Protein AF-A0A7J3PKS1-F1 (afdb_monomer)

Secondary structure (DSSP, 8-state):
-PPPPHHHHHHHHHHHTT-S-GGG--HHHHHHHHHHHHTTT--TT--HHHHHHHHHHHHHHHHHHHHHT--HHHHHHHHHTSPPSSS-HHHHHHHHHHHHHHHHHHHHHHTTS-HHHHHHHHHHHHHHHHHHHH-GGGHHHHHHHHHHHHHHHHTTSS---

Structure (mmCIF, N/CA/C/O backbone):
data_AF-A0A7J3PKS1-F1
#
_entry.id   AF-A0A7J3PKS1-F1
#
loop_
_atom_site.group_PDB
_atom_site.id
_atom_site.type_symbol
_atom_site.label_atom_id
_atom_site.label_alt_id
_atom_site.label_comp_id
_atom_site.label_asym_id
_atom_site.label_entity_id
_atom_site.label_seq_id
_atom_site.pdbx_PDB_ins_code
_atom_site.Cartn_x
_atom_site.Cartn_y
_atom_site.Cartn_z
_atom_site.occupancy
_atom_site.B_iso_or_equiv
_atom_site.auth_seq_id
_atom_site.auth_comp_id
_atom_site.auth_asym_id
_atom_site.auth_atom_id
_atom_site.pdbx_PDB_model_num
ATOM 1 N N . MET A 1 1 ? 7.721 18.739 -28.697 1.00 49.19 1 MET A N 1
ATOM 2 C CA . MET A 1 1 ? 7.363 17.501 -27.973 1.00 49.19 1 MET A CA 1
ATOM 3 C C . MET A 1 1 ? 6.875 17.878 -26.587 1.00 49.19 1 MET A C 1
ATOM 5 O O . MET A 1 1 ? 7.580 18.608 -25.899 1.00 49.19 1 MET A O 1
ATOM 9 N N . GLU A 1 2 ? 5.674 17.446 -26.202 1.00 52.69 2 GLU A N 1
ATOM 10 C CA . GLU A 1 2 ? 5.137 17.685 -24.857 1.00 52.69 2 GLU A CA 1
ATOM 11 C C . GLU A 1 2 ? 5.831 16.781 -23.834 1.00 52.69 2 GLU A C 1
ATOM 13 O O . GLU A 1 2 ? 5.938 15.569 -24.019 1.00 52.69 2 GLU A O 1
ATOM 18 N N . LYS A 1 3 ? 6.315 17.374 -22.738 1.00 69.69 3 LYS A N 1
ATOM 19 C CA . LYS A 1 3 ? 6.801 16.613 -21.585 1.00 69.69 3 LYS A CA 1
ATOM 20 C C . LYS A 1 3 ? 5.602 15.949 -20.910 1.00 69.69 3 LYS A C 1
ATOM 22 O O . LYS A 1 3 ? 4.707 16.649 -20.441 1.00 69.69 3 LYS A O 1
ATOM 27 N N . ILE A 1 4 ? 5.609 14.619 -20.813 1.00 78.31 4 ILE A N 1
ATOM 28 C CA . ILE A 1 4 ? 4.613 13.880 -20.025 1.00 78.31 4 ILE A CA 1
ATOM 29 C C . ILE A 1 4 ? 4.659 14.398 -18.580 1.00 78.31 4 ILE A C 1
ATOM 31 O O . ILE A 1 4 ? 5.726 14.423 -17.954 1.00 78.31 4 ILE A O 1
ATOM 35 N N . SER A 1 5 ? 3.512 14.829 -18.056 1.00 88.00 5 SER A N 1
ATOM 36 C CA . SER A 1 5 ? 3.405 15.382 -16.703 1.00 88.00 5 SER A CA 1
ATOM 37 C C . SER A 1 5 ? 3.670 14.316 -15.632 1.00 88.00 5 SER A C 1
ATOM 39 O O . SER A 1 5 ? 3.490 13.120 -15.865 1.00 88.00 5 SER A O 1
ATOM 41 N N . ILE A 1 6 ? 4.074 14.734 -14.426 1.00 85.75 6 ILE A N 1
ATOM 42 C CA . ILE A 1 6 ? 4.232 13.814 -13.283 1.00 85.75 6 ILE A CA 1
ATOM 43 C C . ILE A 1 6 ? 2.920 13.074 -12.997 1.00 85.75 6 ILE A C 1
ATOM 45 O O . ILE A 1 6 ? 2.953 11.879 -12.726 1.00 85.75 6 ILE A O 1
ATOM 49 N N . GLU A 1 7 ? 1.777 13.753 -13.115 1.00 89.38 7 GLU A N 1
ATOM 50 C CA . GLU A 1 7 ? 0.456 13.147 -12.927 1.00 89.38 7 GLU A CA 1
ATOM 51 C C . GLU A 1 7 ? 0.207 11.982 -13.880 1.00 89.38 7 GLU A C 1
ATOM 53 O O . GLU A 1 7 ? -0.256 10.923 -13.458 1.00 89.38 7 GLU A O 1
ATOM 58 N N . GLU A 1 8 ? 0.555 12.148 -15.153 1.00 90.19 8 GLU A N 1
ATOM 59 C CA . GLU A 1 8 ? 0.372 11.089 -16.139 1.00 90.19 8 GLU A CA 1
ATOM 60 C C . GLU A 1 8 ? 1.334 9.921 -15.877 1.00 90.19 8 GLU A C 1
ATOM 62 O O . GLU A 1 8 ? 0.915 8.765 -15.875 1.00 90.19 8 GLU A O 1
ATOM 67 N N . LYS A 1 9 ? 2.590 10.204 -15.501 1.00 90.75 9 LYS A N 1
ATOM 68 C CA . LYS A 1 9 ? 3.555 9.168 -15.082 1.00 90.75 9 LYS A CA 1
ATOM 69 C C . LYS A 1 9 ? 3.055 8.382 -13.864 1.00 90.75 9 LYS A C 1
ATOM 71 O O . LYS A 1 9 ? 3.192 7.162 -13.813 1.00 90.75 9 LYS A O 1
ATOM 76 N N . VAL A 1 10 ? 2.452 9.064 -12.889 1.00 92.69 10 VAL A N 1
ATOM 77 C CA . VAL A 1 10 ? 1.860 8.434 -11.700 1.00 92.69 10 VAL A CA 1
ATOM 78 C C . VAL A 1 10 ? 0.686 7.541 -12.094 1.00 92.69 10 VAL A C 1
ATOM 80 O O . VAL A 1 10 ? 0.603 6.416 -11.609 1.00 92.69 10 VAL A O 1
ATOM 83 N N . ARG A 1 11 ? -0.191 7.987 -13.003 1.00 92.38 11 ARG A N 1
ATOM 84 C CA . ARG A 1 11 ? -1.293 7.153 -13.515 1.00 92.38 11 ARG A CA 1
ATOM 85 C C . ARG A 1 11 ? -0.788 5.898 -14.215 1.00 92.38 11 ARG A C 1
ATOM 87 O O . ARG A 1 11 ? -1.338 4.828 -13.977 1.00 92.38 11 ARG A O 1
ATOM 94 N N . MET A 1 12 ? 0.257 6.005 -15.033 1.00 92.81 12 MET A N 1
ATOM 95 C CA . MET A 1 12 ? 0.861 4.843 -15.692 1.00 92.81 12 MET A CA 1
ATOM 96 C C . MET A 1 12 ? 1.407 3.836 -14.669 1.00 92.81 12 MET A C 1
ATOM 98 O O . MET A 1 12 ? 1.149 2.642 -14.788 1.00 92.81 12 MET A O 1
ATOM 102 N N . VAL A 1 13 ? 2.097 4.309 -13.624 1.00 94.19 13 VAL A N 1
ATOM 103 C CA . VAL A 1 13 ? 2.594 3.443 -12.540 1.00 9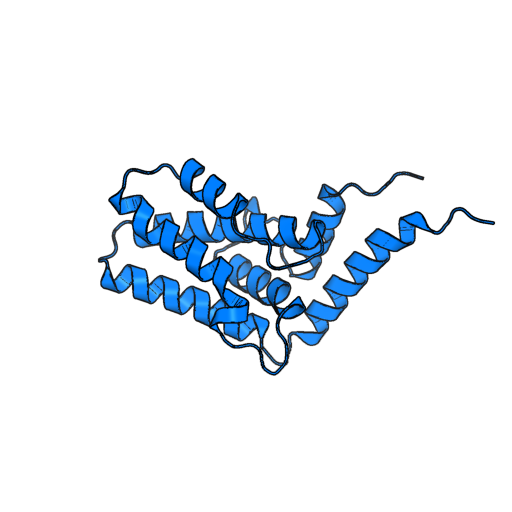4.19 13 VAL A CA 1
ATOM 104 C C . VAL A 1 13 ? 1.445 2.782 -11.775 1.00 94.19 13 VAL A C 1
ATOM 106 O O . VAL A 1 13 ? 1.526 1.596 -11.468 1.00 94.19 13 VAL A O 1
ATOM 109 N N . LEU A 1 14 ? 0.372 3.518 -11.476 1.00 94.00 14 LEU A N 1
ATOM 110 C CA . LEU A 1 14 ? -0.797 2.971 -10.782 1.00 94.00 14 LEU A CA 1
ATOM 111 C C . LEU A 1 14 ? -1.497 1.894 -11.621 1.00 94.00 14 LEU A C 1
ATOM 113 O O . LEU A 1 14 ? -1.800 0.826 -11.096 1.00 94.00 14 LEU A O 1
ATOM 117 N N . LYS A 1 15 ? -1.633 2.102 -12.935 1.00 93.69 15 LYS A N 1
ATOM 118 C CA . LYS A 1 15 ? -2.113 1.063 -13.858 1.00 93.69 15 LYS A CA 1
ATOM 119 C C . LYS A 1 15 ? -1.200 -0.162 -13.888 1.00 93.69 15 LYS A C 1
ATOM 121 O O . LYS A 1 15 ? -1.700 -1.278 -13.917 1.00 93.69 15 LYS A O 1
ATOM 126 N N . ALA A 1 16 ? 0.122 0.019 -13.825 1.00 92.75 16 ALA A N 1
ATOM 127 C CA . ALA A 1 16 ? 1.076 -1.095 -13.807 1.00 92.75 16 ALA A CA 1
ATOM 128 C C . ALA A 1 16 ? 0.957 -1.991 -12.560 1.00 92.75 16 ALA A C 1
ATOM 130 O O . ALA A 1 16 ? 1.414 -3.134 -12.589 1.00 92.75 16 ALA A O 1
ATOM 131 N N . VAL A 1 17 ? 0.346 -1.490 -11.480 1.00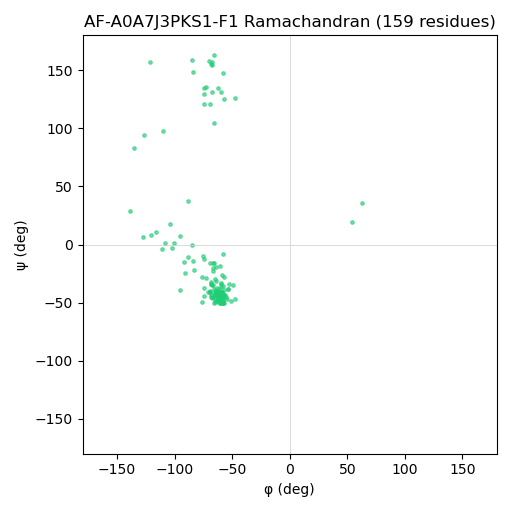 92.81 17 VAL A N 1
ATOM 132 C CA . VAL A 1 17 ? 0.020 -2.268 -10.273 1.00 92.81 17 VAL A CA 1
ATOM 133 C C . VAL A 1 17 ? -1.464 -2.634 -10.170 1.00 92.81 17 VAL A C 1
ATOM 135 O O . VAL A 1 17 ? -1.914 -3.035 -9.097 1.00 92.81 17 VAL A O 1
ATOM 138 N N . ASP A 1 18 ? -2.188 -2.556 -11.289 1.00 92.44 18 ASP A N 1
ATOM 139 C CA . ASP A 1 18 ? -3.618 -2.844 -11.455 1.00 92.44 18 ASP A CA 1
ATOM 140 C C . ASP A 1 18 ? -4.549 -1.913 -10.647 1.00 92.44 18 ASP A C 1
ATOM 142 O O . ASP A 1 18 ? -5.595 -2.327 -10.157 1.00 92.44 18 ASP A O 1
ATOM 146 N N . ILE A 1 19 ? -4.184 -0.632 -10.511 1.00 92.81 19 ILE A N 1
ATOM 147 C CA . ILE A 1 19 ? -5.044 0.420 -9.947 1.00 92.81 19 ILE A CA 1
ATOM 148 C C . ILE A 1 19 ? -5.458 1.395 -11.051 1.00 92.81 19 ILE A C 1
ATOM 150 O O . ILE A 1 19 ? -4.730 2.335 -11.378 1.00 92.81 19 ILE A O 1
ATOM 154 N N . GLU A 1 20 ? -6.657 1.198 -11.602 1.00 86.44 20 GLU A N 1
ATOM 155 C CA . GLU A 1 20 ? -7.213 2.089 -12.631 1.00 86.44 20 GLU A CA 1
ATOM 156 C C . GLU A 1 20 ? -7.733 3.406 -12.046 1.00 86.44 20 GLU A C 1
ATOM 158 O O . GLU A 1 20 ? -7.384 4.491 -12.513 1.00 86.44 20 GLU A O 1
ATOM 163 N N . GLU A 1 21 ? -8.539 3.312 -10.986 1.00 85.12 21 GLU A N 1
ATOM 164 C CA . GLU A 1 21 ? -9.134 4.455 -10.303 1.00 85.12 21 GLU A CA 1
ATOM 165 C C . GLU A 1 21 ? -8.823 4.407 -8.805 1.00 85.12 21 GLU A C 1
ATOM 167 O O . GLU A 1 21 ? -9.582 3.826 -8.022 1.00 85.12 21 GLU A O 1
ATOM 172 N N . PRO A 1 22 ? -7.758 5.090 -8.349 1.00 77.69 22 PRO A N 1
ATOM 173 C CA . PRO A 1 22 ? -7.416 5.115 -6.935 1.00 77.69 22 PRO A CA 1
ATOM 174 C C . PRO A 1 22 ? -8.603 5.555 -6.075 1.00 77.69 22 PRO A C 1
ATOM 176 O O . PRO A 1 22 ? -8.804 5.019 -4.991 1.00 77.69 22 PRO A O 1
ATOM 179 N N . SER A 1 23 ? -9.405 6.529 -6.537 1.00 78.81 23 SER A N 1
ATOM 180 C CA . SER A 1 23 ? -10.634 7.039 -5.896 1.00 78.81 23 SER A CA 1
ATOM 181 C C . SER A 1 23 ? -11.620 5.959 -5.467 1.00 78.81 23 SER A C 1
ATOM 183 O O . SER A 1 23 ? -12.241 6.143 -4.425 1.00 78.81 23 SER A O 1
ATOM 185 N N . LYS A 1 24 ? -11.733 4.870 -6.230 1.00 86.44 24 LYS A N 1
ATOM 186 C CA . LYS A 1 24 ? -12.727 3.810 -6.027 1.00 86.44 24 LYS A CA 1
ATOM 187 C C . LYS A 1 24 ? -12.122 2.481 -5.565 1.00 86.44 24 LYS A C 1
ATOM 189 O O . LYS A 1 24 ? -12.880 1.559 -5.292 1.00 86.44 24 LYS A O 1
ATOM 194 N N . ALA A 1 25 ? -10.794 2.396 -5.468 1.00 88.88 25 ALA A N 1
ATOM 195 C CA . ALA A 1 25 ? -10.101 1.177 -5.076 1.00 88.88 25 ALA A CA 1
ATOM 196 C C . ALA A 1 25 ? -10.523 0.711 -3.673 1.00 88.88 25 ALA A C 1
ATOM 198 O O . ALA A 1 25 ? -10.529 1.483 -2.709 1.00 88.88 25 ALA A O 1
ATOM 199 N N . THR A 1 26 ? -10.853 -0.569 -3.570 1.00 92.44 26 THR A N 1
ATOM 200 C CA . THR A 1 26 ? -11.111 -1.287 -2.325 1.00 92.44 26 THR A CA 1
ATOM 201 C C . THR A 1 26 ? -9.843 -1.385 -1.477 1.00 92.44 26 THR A C 1
ATOM 203 O O . THR A 1 26 ? -8.721 -1.222 -1.959 1.00 92.44 26 THR A O 1
ATOM 206 N N . ILE A 1 27 ? -9.996 -1.695 -0.185 1.00 91.62 27 ILE A N 1
ATOM 207 C CA . ILE A 1 27 ? -8.839 -1.889 0.701 1.00 91.62 27 ILE A CA 1
ATOM 208 C C . ILE A 1 27 ? -7.928 -3.029 0.220 1.00 91.62 27 ILE A C 1
ATOM 210 O O . ILE A 1 27 ? -6.712 -2.931 0.360 1.00 91.62 27 ILE A O 1
ATOM 214 N N . GLU A 1 28 ? -8.500 -4.078 -0.373 1.00 93.50 28 GLU A N 1
ATOM 215 C CA . GLU A 1 28 ? -7.755 -5.204 -0.935 1.00 93.50 28 GLU A CA 1
ATOM 216 C C . GLU A 1 28 ? -6.902 -4.765 -2.125 1.00 93.50 28 GLU A C 1
ATOM 218 O O . GLU A 1 28 ? -5.691 -4.980 -2.118 1.00 93.50 28 GLU A O 1
ATOM 223 N N . GLU A 1 29 ? -7.497 -4.055 -3.085 1.00 94.88 29 GLU A N 1
ATOM 224 C CA . GLU A 1 29 ? -6.774 -3.484 -4.224 1.00 94.88 29 GLU A CA 1
ATOM 225 C C . GLU A 1 29 ? -5.672 -2.528 -3.756 1.00 94.88 29 GLU A C 1
ATOM 227 O O . GLU A 1 29 ? -4.544 -2.591 -4.238 1.00 94.88 29 GLU A O 1
ATOM 232 N N . ILE A 1 30 ? -5.944 -1.689 -2.753 1.00 95.31 30 ILE A N 1
ATOM 233 C CA . ILE A 1 30 ? -4.940 -0.782 -2.185 1.00 95.31 30 ILE A CA 1
ATOM 234 C C . ILE A 1 30 ? -3.765 -1.561 -1.570 1.00 95.31 30 ILE A C 1
ATOM 236 O O . ILE A 1 30 ? -2.610 -1.192 -1.798 1.00 95.31 30 ILE A O 1
ATOM 240 N N . MET A 1 31 ? -4.027 -2.630 -0.807 1.00 95.44 31 MET A N 1
ATOM 241 C CA . MET A 1 31 ? -2.973 -3.482 -0.238 1.00 95.44 31 MET A CA 1
ATOM 242 C C . MET A 1 31 ? -2.161 -4.185 -1.334 1.00 95.44 31 MET A C 1
ATOM 244 O O . MET A 1 31 ? -0.931 -4.202 -1.257 1.00 95.44 31 MET A O 1
ATOM 248 N N . LEU A 1 32 ? -2.828 -4.701 -2.372 1.00 95.19 32 LEU A N 1
ATOM 249 C CA . LEU A 1 32 ? -2.196 -5.300 -3.552 1.00 95.19 32 LEU A CA 1
ATOM 250 C C . LEU A 1 32 ? -1.292 -4.301 -4.275 1.00 95.19 32 LEU A C 1
ATOM 252 O O . LEU A 1 32 ? -0.113 -4.585 -4.499 1.00 95.19 32 LEU A O 1
ATOM 256 N N . GLY A 1 33 ? -1.805 -3.109 -4.574 1.00 95.31 33 GLY A N 1
ATOM 257 C CA . GLY A 1 33 ? -1.056 -2.044 -5.233 1.00 95.31 33 GLY A CA 1
ATOM 258 C C . GLY A 1 33 ? 0.161 -1.596 -4.421 1.00 95.31 33 GLY A C 1
ATOM 259 O O . GLY A 1 33 ? 1.261 -1.491 -4.966 1.00 95.31 33 GLY A O 1
ATOM 260 N N . LEU A 1 34 ? 0.008 -1.397 -3.106 1.00 95.00 34 LEU A N 1
ATOM 261 C CA . LEU A 1 34 ? 1.124 -1.055 -2.216 1.00 95.00 34 LEU A CA 1
ATOM 262 C C . LEU A 1 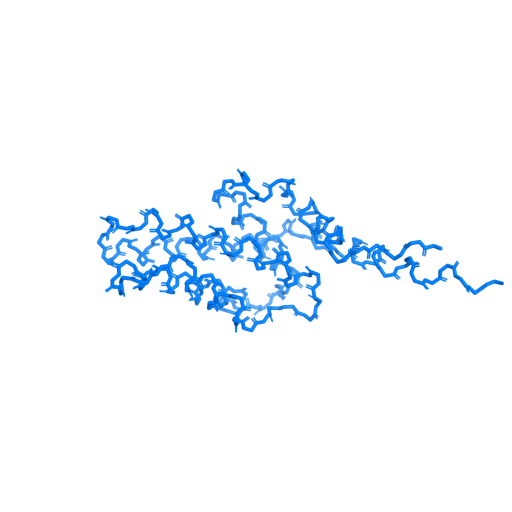34 ? 2.180 -2.159 -2.165 1.00 95.00 34 LEU A C 1
ATOM 264 O O . LEU A 1 34 ? 3.368 -1.854 -2.256 1.00 95.00 34 LEU A O 1
ATOM 268 N N . GLY A 1 35 ? 1.769 -3.424 -2.052 1.00 95.19 35 GLY A N 1
ATOM 269 C CA . GLY A 1 35 ? 2.689 -4.560 -2.061 1.00 95.19 35 GLY A CA 1
ATOM 270 C C . GLY A 1 35 ? 3.479 -4.637 -3.368 1.00 95.19 35 GLY A C 1
ATOM 271 O O . GLY A 1 35 ? 4.705 -4.719 -3.352 1.00 95.19 35 GLY A O 1
ATOM 272 N N . ARG A 1 36 ? 2.805 -4.498 -4.513 1.00 94.94 36 ARG A N 1
ATOM 273 C CA . ARG A 1 36 ? 3.445 -4.501 -5.838 1.00 94.94 36 ARG A CA 1
ATOM 274 C C . ARG A 1 36 ? 4.395 -3.323 -6.036 1.00 94.94 36 ARG A C 1
ATOM 276 O O . ARG A 1 36 ? 5.493 -3.531 -6.544 1.00 94.94 36 ARG A O 1
ATOM 283 N N . LEU A 1 37 ? 4.047 -2.120 -5.576 1.00 94.56 37 LEU A N 1
ATOM 284 C CA . LEU A 1 37 ? 4.982 -0.986 -5.571 1.00 94.56 37 LEU A CA 1
ATOM 285 C C . LEU A 1 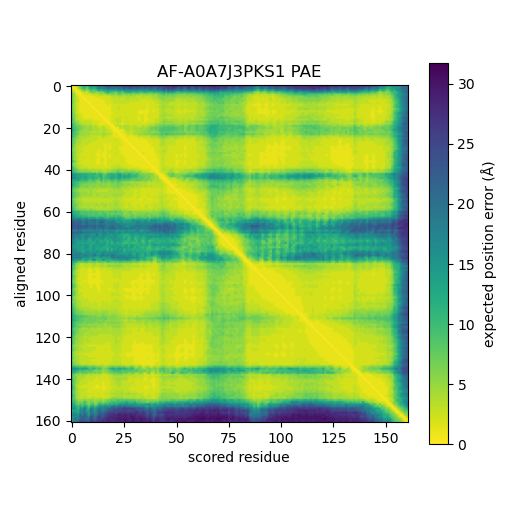37 ? 6.207 -1.278 -4.698 1.00 94.56 37 LEU A C 1
ATOM 287 O O . LEU A 1 37 ? 7.343 -1.102 -5.136 1.00 94.56 37 LEU A O 1
ATOM 291 N N . LEU A 1 38 ? 5.994 -1.754 -3.469 1.00 94.06 38 LEU A N 1
ATOM 292 C CA . LEU A 1 38 ? 7.071 -2.068 -2.527 1.00 94.06 38 LEU A CA 1
ATOM 293 C C . LEU A 1 38 ? 7.938 -3.246 -2.982 1.00 94.06 38 LEU A C 1
ATOM 295 O O . LEU A 1 38 ? 9.099 -3.325 -2.577 1.00 94.06 38 LEU A O 1
ATOM 299 N N . SER A 1 39 ? 7.444 -4.097 -3.884 1.00 93.38 39 SER A N 1
ATOM 300 C CA . SER A 1 39 ? 8.255 -5.145 -4.509 1.00 93.38 39 SER A CA 1
ATOM 301 C C . SER A 1 39 ? 9.464 -4.578 -5.267 1.00 93.38 39 SER A C 1
ATOM 303 O O . SER A 1 39 ? 10.504 -5.225 -5.338 1.00 93.38 39 SER A O 1
ATOM 305 N N . VAL A 1 40 ? 9.406 -3.329 -5.747 1.00 91.75 40 VAL A N 1
ATOM 306 C CA . VAL A 1 40 ? 10.557 -2.651 -6.373 1.00 91.75 40 VAL A CA 1
ATOM 307 C C . VAL A 1 40 ? 11.708 -2.450 -5.377 1.00 91.75 40 VAL A C 1
ATOM 309 O O . VAL A 1 40 ? 12.872 -2.500 -5.765 1.00 91.75 40 VAL A O 1
ATOM 312 N N . LYS A 1 41 ? 11.395 -2.265 -4.088 1.00 87.44 41 LYS A N 1
ATOM 313 C CA . LYS A 1 41 ? 12.370 -2.118 -2.993 1.00 87.44 41 LYS A CA 1
ATOM 314 C C . LYS A 1 41 ? 12.724 -3.458 -2.338 1.00 87.44 41 LYS A C 1
ATOM 316 O O . LYS A 1 41 ? 13.789 -3.589 -1.743 1.00 87.44 41 LYS A O 1
ATOM 321 N N . ALA A 1 42 ? 11.837 -4.449 -2.419 1.00 87.38 42 ALA A N 1
ATOM 322 C CA . ALA A 1 42 ? 12.004 -5.732 -1.750 1.00 87.38 42 ALA A CA 1
ATOM 323 C C . ALA A 1 42 ? 13.199 -6.511 -2.322 1.00 87.38 42 ALA A C 1
ATOM 325 O O . ALA A 1 42 ? 13.126 -7.091 -3.405 1.00 87.38 42 ALA A O 1
ATOM 326 N N . THR A 1 43 ? 14.307 -6.560 -1.587 1.00 76.81 43 THR A N 1
ATOM 327 C CA . THR A 1 43 ? 15.431 -7.439 -1.928 1.00 76.81 43 THR A CA 1
ATOM 328 C C . THR A 1 43 ? 15.201 -8.842 -1.352 1.00 76.81 43 THR A C 1
ATOM 330 O O . THR A 1 43 ? 14.463 -8.982 -0.374 1.00 76.81 43 THR A O 1
ATOM 333 N N . PRO A 1 44 ? 15.861 -9.892 -1.880 1.00 68.56 44 PRO A N 1
ATOM 334 C CA . PRO A 1 44 ? 15.713 -11.271 -1.392 1.00 68.56 44 PRO A CA 1
ATOM 335 C C . PRO A 1 44 ? 16.048 -11.491 0.095 1.00 68.56 44 PRO A C 1
ATOM 337 O O . PRO A 1 44 ? 15.864 -12.590 0.606 1.00 68.56 44 PRO A O 1
ATOM 340 N N . ARG A 1 45 ? 16.595 -10.480 0.785 1.00 75.69 45 ARG A N 1
ATOM 341 C CA . ARG A 1 45 ? 16.988 -10.536 2.202 1.00 75.69 45 ARG A CA 1
ATOM 342 C C . ARG A 1 45 ? 16.392 -9.404 3.044 1.00 75.69 45 ARG A C 1
ATOM 344 O O . ARG A 1 45 ? 16.753 -9.279 4.212 1.00 75.69 45 ARG A O 1
ATOM 351 N N . ALA A 1 46 ? 15.509 -8.579 2.478 1.00 82.25 46 ALA A N 1
ATOM 352 C CA . ALA A 1 46 ? 14.890 -7.487 3.217 1.00 82.25 46 ALA A CA 1
ATOM 353 C C . ALA A 1 46 ? 13.953 -8.040 4.300 1.00 82.25 46 ALA A C 1
ATOM 355 O O . ALA A 1 46 ? 13.108 -8.905 4.051 1.00 82.25 46 ALA A O 1
ATOM 356 N N . SER A 1 47 ? 14.090 -7.523 5.519 1.00 86.50 47 SER A N 1
ATOM 357 C CA . SER A 1 47 ? 13.187 -7.885 6.614 1.00 86.50 47 SER A CA 1
ATOM 358 C C . SER A 1 47 ? 11.783 -7.304 6.397 1.00 86.50 47 SER A C 1
ATOM 360 O O . SER A 1 47 ? 11.622 -6.273 5.740 1.00 86.50 47 SER A O 1
ATOM 362 N N . VAL A 1 48 ? 10.768 -7.906 7.032 1.00 84.88 48 VAL A N 1
ATOM 363 C CA . VAL A 1 48 ? 9.386 -7.375 7.067 1.00 84.88 48 VAL A CA 1
ATOM 364 C C . VAL A 1 48 ? 9.364 -5.895 7.425 1.00 84.88 48 VAL A C 1
ATOM 366 O O . VAL A 1 48 ? 8.693 -5.091 6.770 1.00 84.88 48 VAL A O 1
ATOM 369 N N . HIS A 1 49 ? 10.124 -5.537 8.465 1.00 85.06 49 HIS A N 1
ATOM 370 C CA . HIS A 1 49 ? 10.183 -4.171 8.952 1.00 85.06 49 HIS A CA 1
ATOM 371 C C . HIS A 1 49 ? 10.731 -3.230 7.886 1.00 85.06 49 HIS A C 1
ATOM 373 O O . HIS A 1 49 ? 10.171 -2.165 7.714 1.00 85.06 49 HIS A O 1
ATOM 379 N N . GLU A 1 50 ? 11.765 -3.605 7.139 1.00 86.12 50 GLU A N 1
ATOM 380 C CA . GLU A 1 50 ? 12.385 -2.741 6.127 1.00 86.12 50 GLU A CA 1
ATOM 381 C C . GLU A 1 50 ? 11.463 -2.424 4.940 1.00 86.12 50 GLU A C 1
ATOM 383 O O . GLU A 1 50 ? 11.447 -1.293 4.443 1.00 86.12 50 GLU A O 1
ATOM 388 N N . VAL A 1 51 ? 10.681 -3.413 4.504 1.00 87.62 51 VAL A N 1
ATOM 389 C CA . VAL A 1 51 ? 9.770 -3.280 3.359 1.00 87.62 51 VAL A CA 1
ATOM 390 C C . VAL A 1 51 ? 8.535 -2.455 3.724 1.00 87.62 51 VAL A C 1
ATOM 392 O O . VAL A 1 51 ? 8.061 -1.666 2.915 1.00 87.62 51 VAL A O 1
ATOM 395 N N . THR A 1 52 ? 8.018 -2.617 4.945 1.00 90.25 52 THR A N 1
ATOM 396 C CA . THR A 1 52 ? 6.716 -2.058 5.356 1.00 90.25 52 THR A CA 1
ATOM 397 C C . THR A 1 52 ? 6.799 -1.020 6.476 1.00 90.25 52 THR A C 1
ATOM 399 O O . THR A 1 52 ? 5.769 -0.630 7.029 1.00 90.25 52 THR A O 1
ATOM 402 N N . LYS A 1 53 ? 8.001 -0.543 6.825 1.00 87.94 53 LYS A N 1
ATOM 403 C CA . LYS A 1 53 ? 8.236 0.421 7.916 1.00 87.94 53 LYS A CA 1
ATOM 404 C C . LYS A 1 53 ? 7.334 1.639 7.806 1.00 87.94 53 LYS A C 1
ATOM 406 O O . LYS A 1 53 ? 6.719 2.058 8.785 1.00 87.94 53 LYS A O 1
ATOM 411 N N . GLU A 1 54 ? 7.279 2.214 6.614 1.00 87.12 54 GLU A N 1
ATOM 412 C CA . GLU A 1 54 ? 6.536 3.428 6.313 1.00 87.12 54 GLU A CA 1
ATOM 413 C C . GLU A 1 54 ? 5.026 3.170 6.377 1.00 87.12 54 GLU A C 1
ATOM 415 O O . GLU A 1 54 ? 4.302 3.973 6.964 1.00 87.12 54 GLU A O 1
ATOM 420 N N . VAL A 1 55 ? 4.563 2.020 5.870 1.00 90.56 55 VAL A N 1
ATOM 421 C CA . VAL A 1 55 ? 3.159 1.588 5.978 1.00 90.56 55 VAL A CA 1
ATOM 422 C C . VAL A 1 55 ? 2.757 1.431 7.443 1.00 90.56 55 VAL A C 1
ATOM 424 O O . VAL A 1 55 ? 1.756 1.994 7.880 1.00 90.56 55 VAL A O 1
ATOM 427 N N . ARG A 1 56 ? 3.565 0.707 8.227 1.00 90.38 56 ARG A N 1
ATOM 428 C CA . ARG A 1 56 ? 3.322 0.480 9.654 1.00 90.38 56 ARG A CA 1
ATOM 429 C C . ARG A 1 56 ? 3.228 1.798 10.414 1.00 90.38 56 ARG A C 1
ATOM 431 O O . ARG A 1 56 ? 2.260 2.002 11.136 1.00 90.38 56 ARG A O 1
ATOM 438 N N . ARG A 1 57 ? 4.183 2.709 10.211 1.00 86.62 57 ARG A N 1
ATOM 439 C CA . ARG A 1 57 ? 4.175 4.037 10.848 1.00 86.62 57 ARG A CA 1
ATOM 440 C C . ARG A 1 57 ? 2.927 4.841 10.489 1.00 86.62 57 ARG A C 1
ATOM 442 O O . ARG A 1 57 ? 2.328 5.456 11.365 1.00 86.62 57 ARG A O 1
ATOM 449 N N . ALA A 1 58 ? 2.515 4.822 9.224 1.00 86.56 58 ALA A N 1
ATOM 450 C CA . ALA A 1 58 ? 1.302 5.503 8.781 1.00 86.56 58 ALA A CA 1
ATOM 451 C C . ALA A 1 58 ? 0.035 4.921 9.434 1.00 86.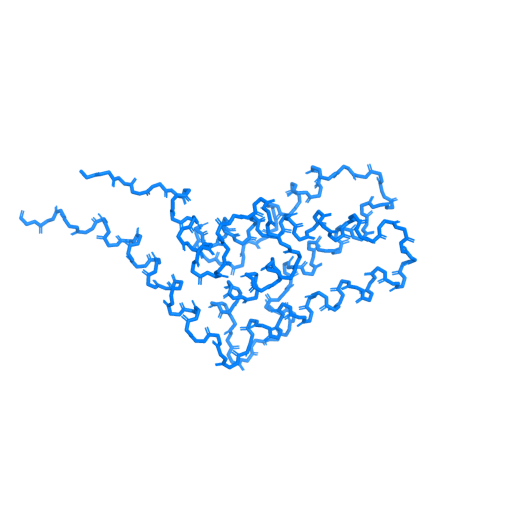56 58 ALA A C 1
ATOM 453 O O . ALA A 1 58 ? -0.822 5.668 9.902 1.00 86.56 58 ALA A O 1
ATOM 454 N N . LE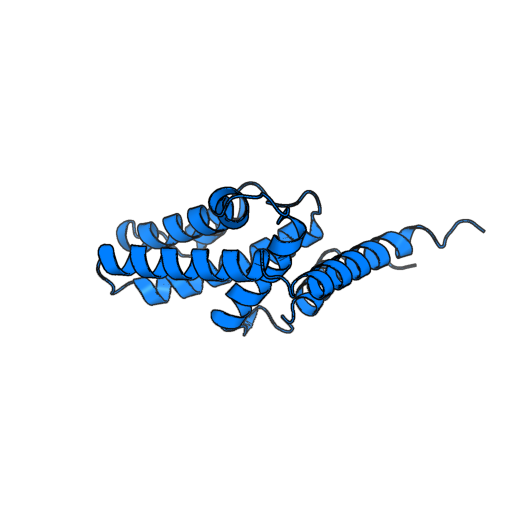U A 1 59 ? -0.065 3.595 9.539 1.00 88.06 59 LEU A N 1
ATOM 455 C CA . LEU A 1 59 ? -1.197 2.929 10.189 1.00 88.06 59 LEU A CA 1
ATOM 456 C C . LEU A 1 59 ? -1.187 3.061 11.719 1.00 88.06 59 LEU A C 1
ATOM 458 O O . LEU A 1 59 ? -2.243 3.097 12.344 1.00 88.06 59 LEU A O 1
ATOM 462 N N . GLU A 1 60 ? -0.021 3.190 12.346 1.00 84.62 60 GLU A N 1
ATOM 463 C CA . GLU A 1 60 ? 0.078 3.529 13.770 1.00 84.62 60 GLU A CA 1
ATOM 464 C C . GLU A 1 60 ? -0.503 4.918 14.056 1.00 84.62 60 GLU A C 1
ATOM 466 O O . GLU A 1 60 ? -1.197 5.097 15.058 1.00 84.62 60 GLU A O 1
ATOM 471 N N . LEU A 1 61 ? -0.311 5.885 13.152 1.00 76.94 61 LEU A N 1
ATOM 472 C CA . LEU A 1 61 ? -0.984 7.182 13.252 1.00 76.94 61 LEU A CA 1
ATOM 473 C C . LEU A 1 61 ? -2.509 7.027 13.158 1.00 76.94 61 LEU A C 1
ATOM 475 O O . LEU A 1 61 ? -3.222 7.651 13.944 1.00 76.94 61 LEU A O 1
ATOM 479 N N . ALA A 1 62 ? -3.001 6.151 12.274 1.00 73.38 62 ALA A N 1
ATOM 480 C CA . ALA A 1 62 ? -4.425 5.825 12.167 1.00 73.38 62 ALA A CA 1
ATOM 481 C C . ALA A 1 62 ? -4.987 5.266 13.486 1.00 73.38 62 ALA A C 1
ATOM 483 O O . ALA A 1 62 ? -6.045 5.695 13.933 1.00 73.38 62 ALA A O 1
ATOM 484 N N . ILE A 1 63 ? -4.256 4.377 14.173 1.00 74.75 63 ILE A N 1
ATOM 485 C CA . ILE A 1 63 ? -4.663 3.835 15.486 1.00 74.75 63 ILE A CA 1
ATOM 486 C C . ILE A 1 63 ? -4.821 4.944 16.540 1.00 74.75 63 ILE A C 1
ATOM 488 O O . ILE A 1 63 ? -5.711 4.863 17.395 1.00 74.75 63 ILE A O 1
ATOM 492 N N . LEU A 1 64 ? -3.957 5.961 16.491 1.00 69.88 64 LEU A N 1
ATOM 493 C CA . LEU A 1 64 ? -3.914 7.060 17.458 1.00 69.88 64 LEU A CA 1
ATOM 494 C C . LEU A 1 64 ? -4.925 8.181 17.162 1.00 69.88 64 LEU A C 1
ATOM 496 O O . LEU A 1 64 ? -5.285 8.920 18.079 1.00 69.88 64 LEU A O 1
ATOM 500 N N . SER A 1 65 ? -5.403 8.327 15.923 1.00 67.12 65 SER A N 1
ATOM 501 C CA . SER A 1 65 ? -6.335 9.406 15.538 1.00 67.12 65 SER A CA 1
ATOM 502 C C . SER A 1 65 ? -7.683 9.356 16.269 1.00 67.12 65 SER A C 1
ATOM 504 O O . SER A 1 65 ? -8.022 10.364 16.895 1.00 67.12 65 SER A O 1
ATOM 506 N N . PRO A 1 66 ? -8.397 8.210 16.345 1.00 58.38 66 PRO A N 1
ATOM 507 C CA . PRO A 1 66 ? -9.662 8.121 17.079 1.00 58.38 66 PRO A CA 1
ATOM 508 C C . PRO A 1 66 ? -9.527 8.433 18.575 1.00 58.38 66 PRO A C 1
ATOM 510 O O . PRO A 1 66 ? -10.518 8.698 19.243 1.00 58.38 66 PRO A O 1
ATOM 513 N N . LEU A 1 67 ? -8.306 8.370 19.118 1.00 58.88 67 LEU A N 1
ATOM 514 C CA . LEU A 1 67 ? -8.002 8.657 20.521 1.00 58.88 67 LEU A CA 1
ATOM 515 C C . LEU A 1 67 ? -7.618 10.124 20.766 1.00 58.88 67 LEU A C 1
ATOM 517 O O . LEU A 1 67 ? -7.572 10.548 21.915 1.00 58.88 67 LEU A O 1
ATOM 521 N N . SER A 1 68 ? -7.309 10.885 19.713 1.00 56.47 68 SER A N 1
ATOM 522 C CA . SER A 1 68 ? -6.726 12.230 19.813 1.00 56.47 68 SER A CA 1
ATOM 523 C C . SER A 1 68 ? -7.575 13.336 19.178 1.00 56.47 68 SER A C 1
ATOM 525 O O . SER A 1 68 ? -7.095 14.460 19.088 1.00 56.47 68 SER A O 1
ATOM 527 N N . GLN A 1 69 ? -8.813 13.039 18.750 1.00 57.97 69 GLN A N 1
ATOM 528 C CA . GLN A 1 69 ? -9.705 13.960 18.013 1.00 57.97 69 GLN A CA 1
ATOM 529 C C . GLN A 1 69 ? -9.071 14.573 16.748 1.00 57.97 69 GLN A C 1
ATOM 531 O O . GLN A 1 69 ? -9.533 15.594 16.246 1.00 57.97 69 GLN A O 1
ATOM 536 N N . ARG A 1 70 ? -8.006 13.960 16.220 1.00 61.09 70 ARG A N 1
ATOM 537 C CA . ARG A 1 70 ? -7.302 14.474 15.042 1.00 61.09 70 ARG A CA 1
ATOM 538 C C . ARG A 1 70 ? -8.112 14.230 13.784 1.00 61.09 70 ARG A C 1
ATOM 540 O O . ARG A 1 70 ? -8.596 13.114 13.583 1.00 61.09 70 ARG A O 1
ATOM 547 N N . SER A 1 71 ? -8.200 15.252 12.937 1.00 63.56 71 SER A N 1
ATOM 548 C CA . SER A 1 71 ? -8.892 15.153 11.656 1.00 63.56 71 SER A CA 1
ATOM 549 C C . SER A 1 71 ? -8.148 14.222 10.693 1.00 63.56 71 SER A C 1
ATOM 551 O O . SER A 1 71 ? -6.927 14.039 10.772 1.00 63.56 71 SER A O 1
ATOM 553 N N . ASP A 1 72 ? -8.883 13.660 9.733 1.00 62.88 72 ASP A N 1
ATOM 554 C CA . ASP A 1 72 ? -8.309 12.859 8.645 1.00 62.88 72 ASP A CA 1
ATOM 555 C C . ASP A 1 72 ? -7.251 13.638 7.842 1.00 62.88 72 ASP A C 1
ATOM 557 O O . ASP A 1 72 ? -6.317 13.052 7.294 1.00 62.88 72 ASP A O 1
ATOM 561 N N . GLU A 1 73 ? -7.359 14.967 7.794 1.00 61.78 73 GLU A N 1
ATOM 562 C CA . GLU A 1 73 ? -6.413 15.854 7.112 1.00 61.78 73 GLU A CA 1
ATOM 563 C C . GLU A 1 73 ? -5.056 15.911 7.822 1.00 61.78 73 GLU A C 1
ATOM 565 O O . GLU A 1 73 ? -4.016 15.841 7.164 1.00 61.78 73 GLU A O 1
ATOM 570 N N . GLU A 1 74 ? -5.032 15.953 9.157 1.00 64.19 74 GLU A N 1
ATOM 571 C CA . GLU A 1 74 ? -3.783 15.921 9.930 1.00 64.19 74 GLU A CA 1
ATOM 572 C C . GLU A 1 74 ? -3.054 14.579 9.798 1.00 64.19 74 GLU A C 1
ATOM 574 O O . GLU A 1 74 ? -1.818 14.529 9.763 1.00 64.19 74 GLU A O 1
ATOM 579 N N . LEU A 1 75 ? -3.809 13.482 9.702 1.00 64.88 75 LEU A N 1
ATOM 580 C CA . LEU A 1 75 ? -3.253 12.160 9.430 1.00 64.88 75 LEU A CA 1
ATOM 581 C C . LEU A 1 75 ? -2.613 12.098 8.045 1.00 64.88 75 LEU A C 1
ATOM 583 O O . LEU A 1 75 ? -1.458 11.687 7.921 1.00 64.88 75 LEU A O 1
ATOM 587 N N . VAL A 1 76 ? -3.335 12.550 7.020 1.00 64.50 76 VAL A N 1
ATOM 588 C CA . VAL A 1 76 ? -2.848 12.599 5.635 1.00 64.50 76 VAL A CA 1
ATOM 589 C C . VAL A 1 76 ? -1.599 13.473 5.517 1.00 64.50 76 VAL A C 1
ATOM 591 O O . VAL A 1 76 ? -0.623 13.065 4.888 1.00 64.50 76 VAL A O 1
ATOM 594 N N . LEU A 1 77 ? -1.570 14.636 6.173 1.00 64.38 77 LEU A N 1
ATOM 595 C CA . LEU A 1 77 ? -0.392 15.506 6.184 1.00 64.38 77 LEU A CA 1
ATOM 596 C C . LEU A 1 77 ? 0.833 14.793 6.769 1.00 64.38 77 LEU A C 1
ATOM 598 O O . LEU A 1 77 ? 1.913 14.845 6.187 1.00 64.38 77 LEU A O 1
ATOM 602 N N . ARG A 1 78 ? 0.683 14.051 7.870 1.00 65.94 78 ARG A N 1
ATOM 603 C CA . ARG A 1 78 ? 1.799 13.285 8.455 1.00 65.94 78 ARG A CA 1
ATOM 604 C C . ARG A 1 78 ? 2.262 12.128 7.568 1.00 65.94 78 ARG A C 1
ATOM 606 O O . ARG A 1 78 ? 3.461 11.858 7.503 1.00 65.94 78 ARG A O 1
ATOM 613 N N . VAL A 1 79 ? 1.342 11.483 6.852 1.00 66.94 79 VAL A N 1
ATOM 614 C CA . VAL A 1 79 ? 1.675 10.461 5.847 1.00 66.94 79 VAL A CA 1
ATOM 615 C C . VAL A 1 79 ? 2.514 11.070 4.717 1.00 66.94 79 VAL A C 1
ATOM 617 O O . VAL A 1 79 ? 3.547 10.503 4.361 1.00 66.94 79 VAL A O 1
ATOM 620 N N . LYS A 1 80 ? 2.157 12.267 4.225 1.00 62.25 80 LYS A N 1
ATOM 621 C CA . LYS A 1 80 ? 2.908 12.976 3.170 1.00 62.25 80 LYS A CA 1
ATOM 622 C C . LYS A 1 80 ? 4.362 13.287 3.543 1.00 62.25 80 LYS A C 1
ATOM 624 O O . LYS A 1 80 ? 5.228 13.239 2.668 1.00 62.25 80 LYS A O 1
ATOM 629 N N . TYR A 1 81 ? 4.643 13.554 4.820 1.00 62.00 81 TYR A N 1
ATOM 630 C CA . TYR A 1 81 ? 5.991 13.871 5.322 1.00 62.00 81 TYR A CA 1
ATOM 631 C C . TYR A 1 81 ? 6.757 12.670 5.895 1.00 62.00 81 TYR A C 1
ATOM 633 O O . TYR A 1 81 ? 7.846 12.835 6.444 1.00 62.00 81 TYR A O 1
ATOM 641 N N . THR A 1 82 ? 6.232 11.450 5.761 1.00 62.78 82 THR A N 1
ATOM 642 C CA . THR A 1 82 ? 7.011 10.245 6.072 1.00 62.78 82 THR A CA 1
ATOM 643 C C . THR A 1 82 ? 8.060 10.043 4.970 1.00 62.78 82 THR A C 1
ATOM 645 O O . THR A 1 82 ? 7.751 10.225 3.791 1.00 62.78 82 THR A O 1
ATOM 648 N N . TYR A 1 83 ? 9.308 9.724 5.345 1.00 64.12 83 TYR A N 1
ATOM 649 C CA . TYR A 1 83 ? 10.417 9.546 4.397 1.00 64.12 83 TYR A CA 1
ATOM 650 C C . TYR A 1 83 ? 10.001 8.640 3.222 1.00 64.12 83 TYR A C 1
ATOM 652 O O . TYR A 1 83 ? 9.495 7.541 3.466 1.00 64.12 83 TYR A O 1
ATOM 660 N N . PRO A 1 84 ? 10.168 9.093 1.967 1.00 68.81 84 PRO A N 1
ATOM 661 C CA . PRO A 1 84 ? 9.755 8.326 0.801 1.00 68.81 84 PRO A CA 1
ATOM 662 C C . PRO A 1 84 ? 10.531 7.002 0.700 1.00 68.81 84 PRO A C 1
ATOM 664 O O . PRO A 1 84 ? 11.753 7.014 0.846 1.00 68.81 84 PRO A O 1
ATOM 667 N N . PRO A 1 85 ? 9.865 5.863 0.431 1.00 78.00 85 PRO A N 1
ATOM 668 C CA . PRO A 1 85 ? 10.548 4.574 0.338 1.00 78.00 85 PRO A CA 1
ATOM 669 C C . PRO A 1 85 ? 11.360 4.399 -0.955 1.00 78.00 85 PRO A C 1
ATOM 671 O O . PRO A 1 85 ? 12.153 3.461 -1.026 1.00 78.00 85 PRO A O 1
ATOM 674 N N . PHE A 1 86 ? 11.183 5.271 -1.955 1.00 87.44 86 PHE A N 1
ATOM 675 C CA . PHE A 1 86 ? 11.866 5.204 -3.247 1.00 87.44 86 PHE A CA 1
ATOM 676 C C . PHE A 1 86 ? 12.667 6.478 -3.531 1.00 87.44 86 PHE A C 1
ATOM 678 O O . PHE A 1 86 ? 12.336 7.562 -3.058 1.00 87.44 86 PHE A O 1
ATOM 685 N N . GLU A 1 87 ? 13.677 6.382 -4.391 1.00 85.00 87 GLU A N 1
ATOM 686 C CA . GLU A 1 87 ? 14.367 7.564 -4.930 1.00 85.00 87 GLU A CA 1
ATOM 687 C C . GLU A 1 87 ? 13.540 8.263 -6.024 1.00 85.00 87 GLU A C 1
ATOM 689 O O . GLU A 1 87 ? 13.635 9.473 -6.212 1.00 85.00 87 GLU A O 1
ATOM 694 N N . SER A 1 88 ? 12.686 7.516 -6.735 1.00 88.69 88 SER A N 1
ATOM 695 C CA . SER A 1 88 ? 11.857 8.038 -7.829 1.00 88.69 88 SER A CA 1
ATOM 696 C C . SER A 1 88 ? 10.685 8.889 -7.311 1.00 88.69 88 SER A C 1
ATOM 698 O O . SER A 1 88 ? 9.813 8.351 -6.619 1.00 88.69 88 SER A O 1
ATOM 700 N N . PRO A 1 89 ? 10.570 10.177 -7.703 1.00 88.50 89 PRO A N 1
ATOM 701 C CA . PRO A 1 89 ? 9.435 11.024 -7.325 1.00 88.50 89 PRO A CA 1
ATOM 702 C C . PRO A 1 89 ? 8.080 10.461 -7.774 1.00 88.50 89 PRO A C 1
ATOM 704 O O . PRO A 1 89 ? 7.100 10.568 -7.044 1.00 88.50 89 PRO A O 1
ATOM 707 N N . VAL A 1 90 ? 8.036 9.812 -8.943 1.00 91.00 90 VAL A N 1
ATOM 708 C CA . VAL A 1 90 ? 6.815 9.204 -9.498 1.00 91.00 90 VAL A CA 1
ATOM 709 C C . VAL A 1 90 ? 6.352 8.028 -8.637 1.00 91.00 90 VAL A C 1
ATOM 711 O O . VAL A 1 90 ? 5.174 7.943 -8.298 1.00 91.00 90 VAL A O 1
ATOM 714 N N . LEU A 1 91 ? 7.278 7.147 -8.235 1.00 92.06 91 LEU A N 1
ATOM 715 C CA . LEU A 1 91 ? 6.946 6.020 -7.357 1.00 92.06 91 LEU A CA 1
ATOM 716 C C . LEU A 1 91 ? 6.498 6.500 -5.979 1.00 92.06 91 LEU A C 1
ATOM 718 O O . LEU A 1 91 ? 5.543 5.966 -5.424 1.00 92.06 91 LEU A O 1
ATOM 722 N N . ASN A 1 92 ? 7.158 7.527 -5.443 1.00 89.44 92 ASN A N 1
ATOM 723 C CA . ASN A 1 92 ? 6.788 8.108 -4.158 1.00 89.44 92 ASN A CA 1
ATOM 724 C C . ASN A 1 92 ? 5.387 8.712 -4.175 1.00 89.44 92 ASN A C 1
ATOM 726 O O . ASN A 1 92 ? 4.634 8.524 -3.224 1.00 89.44 92 ASN A O 1
ATOM 730 N N . GLU A 1 93 ? 5.026 9.414 -5.246 1.00 90.69 93 GLU A N 1
ATOM 731 C CA . GLU A 1 93 ? 3.696 10.000 -5.386 1.00 90.69 93 GLU A CA 1
ATOM 732 C C . GLU A 1 93 ? 2.614 8.921 -5.562 1.00 90.69 93 GLU A C 1
ATOM 734 O O . GLU A 1 93 ? 1.594 8.960 -4.873 1.00 90.69 93 GLU A O 1
ATOM 739 N N . ALA A 1 94 ? 2.858 7.897 -6.389 1.00 92.56 94 ALA A N 1
ATOM 740 C CA . ALA A 1 94 ? 1.955 6.749 -6.520 1.00 92.56 94 ALA A CA 1
ATOM 741 C C . ALA A 1 94 ? 1.752 6.024 -5.175 1.00 92.56 94 ALA A C 1
ATOM 743 O O . ALA A 1 94 ? 0.620 5.762 -4.761 1.00 92.56 94 ALA A O 1
ATOM 744 N N . TYR A 1 95 ? 2.846 5.771 -4.453 1.00 92.31 95 TYR A N 1
ATOM 745 C CA . TYR A 1 95 ? 2.833 5.146 -3.133 1.00 92.31 95 TYR A CA 1
ATOM 746 C C . TYR A 1 95 ? 2.057 5.974 -2.103 1.00 92.31 95 TYR A C 1
ATOM 748 O O . TYR A 1 95 ? 1.211 5.432 -1.392 1.00 92.31 95 TYR A O 1
ATOM 756 N N . ARG A 1 96 ? 2.287 7.293 -2.045 1.00 89.06 96 ARG A N 1
ATOM 757 C CA . ARG A 1 96 ? 1.577 8.198 -1.125 1.00 89.06 96 ARG A CA 1
ATOM 758 C C . ARG A 1 96 ? 0.070 8.171 -1.347 1.00 89.06 96 ARG A C 1
ATOM 760 O O . ARG A 1 96 ? -0.668 8.046 -0.376 1.00 89.06 96 ARG A O 1
ATOM 767 N N . ARG A 1 97 ? -0.392 8.212 -2.601 1.00 89.81 97 ARG A N 1
ATOM 768 C CA . ARG A 1 97 ? -1.831 8.177 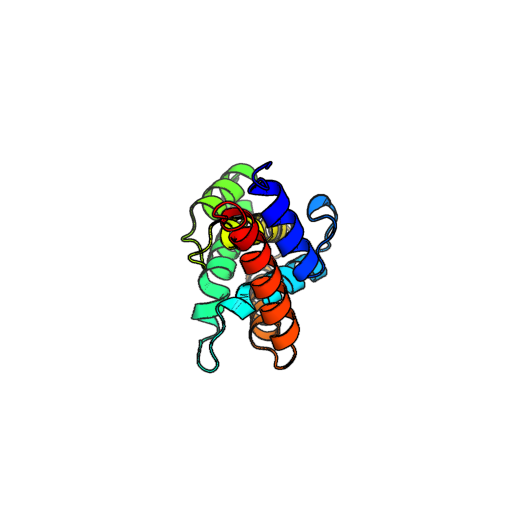-2.925 1.00 89.81 97 ARG A CA 1
ATOM 769 C C . ARG A 1 97 ? -2.519 6.924 -2.403 1.00 89.81 97 ARG A C 1
ATOM 771 O O . ARG A 1 97 ? -3.619 7.011 -1.860 1.00 89.81 97 ARG A O 1
ATOM 778 N N . LEU A 1 98 ? -1.878 5.767 -2.554 1.00 92.56 98 LEU A N 1
ATOM 779 C CA . LEU A 1 98 ? -2.410 4.511 -2.028 1.00 92.56 98 LEU A CA 1
ATOM 780 C C . LEU A 1 98 ? -2.337 4.468 -0.497 1.00 92.56 98 LEU A C 1
ATOM 782 O O . LEU A 1 98 ? -3.300 4.062 0.151 1.00 92.56 98 LEU A O 1
ATOM 786 N N . LEU A 1 99 ? -1.239 4.946 0.094 1.00 90.94 99 LEU A N 1
ATOM 787 C CA . LEU A 1 99 ? -1.054 4.954 1.543 1.00 90.94 99 LEU A CA 1
ATOM 788 C C . LEU A 1 99 ? -2.063 5.862 2.262 1.00 90.94 99 LEU A C 1
ATOM 790 O O . LEU A 1 99 ? -2.623 5.469 3.283 1.00 90.94 99 LEU A O 1
ATOM 794 N N . GLU A 1 100 ? -2.348 7.046 1.719 1.00 87.75 100 GLU A N 1
ATOM 795 C CA . GLU A 1 100 ? -3.372 7.956 2.248 1.00 87.75 100 GLU A CA 1
ATOM 796 C C . GLU A 1 100 ? -4.756 7.301 2.284 1.00 87.75 100 GLU A C 1
ATOM 798 O O . GLU A 1 100 ? -5.497 7.442 3.258 1.00 87.75 100 GLU A O 1
ATOM 803 N N . LYS A 1 101 ? -5.102 6.549 1.236 1.00 88.56 101 LYS A N 1
ATOM 804 C CA . LYS A 1 101 ? -6.371 5.819 1.165 1.00 88.56 101 LYS A CA 1
ATOM 805 C C . LYS A 1 101 ? -6.417 4.679 2.160 1.00 88.56 101 LYS A C 1
ATOM 807 O O . LYS A 1 101 ? -7.410 4.550 2.871 1.00 88.56 101 LYS A O 1
ATOM 812 N N . LEU A 1 102 ? -5.343 3.896 2.243 1.00 91.50 102 LEU A N 1
ATOM 813 C CA . LEU A 1 102 ? -5.237 2.815 3.214 1.00 91.50 102 LEU A CA 1
ATOM 814 C C . LEU A 1 102 ? -5.456 3.339 4.636 1.00 91.50 102 LEU A C 1
ATOM 816 O O . LEU A 1 102 ? -6.224 2.748 5.392 1.00 91.50 102 LEU A O 1
ATOM 820 N N . VAL A 1 103 ? -4.825 4.464 4.985 1.00 88.69 103 VAL A N 1
ATOM 821 C CA . VAL A 1 103 ? -4.998 5.117 6.287 1.00 88.69 103 VAL A CA 1
ATOM 822 C C . VAL A 1 103 ? -6.453 5.522 6.506 1.00 88.69 103 VAL A C 1
ATOM 824 O O . VAL A 1 103 ? -7.020 5.123 7.516 1.00 88.69 103 VAL A O 1
ATOM 827 N N . LYS A 1 104 ? -7.089 6.221 5.556 1.00 85.25 104 LYS A N 1
ATOM 828 C CA . LYS A 1 104 ? -8.506 6.616 5.670 1.00 85.25 104 LYS A CA 1
ATOM 829 C C . LYS A 1 104 ? -9.437 5.418 5.868 1.00 85.25 104 LYS A C 1
ATOM 831 O O . LYS A 1 104 ? -10.225 5.403 6.810 1.00 85.25 104 LYS A O 1
ATOM 836 N N . HIS A 1 105 ? -9.311 4.391 5.025 1.00 87.88 105 HIS A N 1
ATOM 837 C CA . HIS A 1 105 ? -10.114 3.171 5.139 1.00 87.88 105 HIS A CA 1
ATOM 838 C C . HIS A 1 105 ? -9.886 2.463 6.476 1.00 87.88 105 HIS A C 1
ATOM 840 O O . HIS A 1 105 ? -10.843 2.035 7.119 1.00 87.88 105 HIS A O 1
ATOM 846 N N . THR A 1 106 ? -8.630 2.366 6.916 1.00 88.31 106 THR A N 1
ATOM 847 C CA . THR A 1 106 ? -8.293 1.692 8.172 1.00 88.31 106 THR A CA 1
ATOM 848 C C . THR A 1 106 ? -8.836 2.466 9.370 1.00 88.31 106 THR A C 1
ATOM 850 O O . THR A 1 106 ? -9.454 1.847 10.230 1.00 88.31 106 THR A O 1
ATOM 853 N N . THR A 1 107 ? -8.669 3.795 9.427 1.00 85.25 107 THR A N 1
ATOM 854 C CA . THR A 1 107 ? -9.202 4.651 10.507 1.00 85.25 107 THR A CA 1
ATOM 855 C C . THR A 1 107 ? -10.707 4.451 10.682 1.00 85.25 107 THR A C 1
ATOM 857 O O . THR A 1 107 ? -11.178 4.235 11.801 1.00 85.25 107 THR A O 1
ATOM 860 N N . GLU A 1 108 ? -11.452 4.449 9.577 1.00 85.44 108 GLU A N 1
ATOM 861 C CA . GLU A 1 108 ? -12.902 4.259 9.596 1.00 85.44 108 GLU A CA 1
ATOM 862 C C . GLU A 1 108 ? -13.293 2.858 10.098 1.00 85.44 108 GLU A C 1
ATOM 864 O O . GLU A 1 108 ? -14.182 2.724 10.940 1.00 85.44 108 GLU A O 1
ATOM 869 N N . GLN A 1 109 ? -12.584 1.808 9.666 1.00 85.81 109 GLN A N 1
ATOM 870 C CA . GLN A 1 109 ? -12.844 0.436 10.119 1.00 85.81 109 GLN A CA 1
ATOM 871 C C . GLN A 1 109 ? -12.498 0.207 11.598 1.00 85.81 109 GLN A C 1
ATOM 873 O O . GLN A 1 109 ? -13.165 -0.573 12.279 1.00 85.81 109 GLN A O 1
ATOM 878 N N . ILE A 1 110 ? -11.466 0.876 12.123 1.00 86.88 110 ILE A N 1
ATOM 879 C CA . ILE A 1 110 ? -10.990 0.649 13.495 1.00 86.88 110 ILE A CA 1
ATOM 880 C C . ILE A 1 110 ? -11.683 1.510 14.552 1.00 86.88 110 ILE A C 1
ATOM 882 O O . ILE A 1 110 ? -11.490 1.249 15.745 1.00 86.88 110 ILE A O 1
ATOM 886 N N . LYS A 1 111 ? -12.472 2.522 14.161 1.00 82.94 111 LYS A N 1
ATOM 887 C CA . LYS A 1 111 ? -13.014 3.541 15.081 1.00 82.94 111 LYS A CA 1
ATOM 888 C C . LYS A 1 111 ? -13.759 2.949 16.282 1.00 82.94 111 LYS A C 1
ATOM 890 O O . LYS A 1 111 ? -13.560 3.392 17.411 1.00 82.94 111 LYS A O 1
ATOM 895 N N . ASN A 1 112 ? -14.504 1.866 16.057 1.00 84.75 112 ASN A N 1
ATOM 896 C CA . ASN A 1 112 ? -15.312 1.189 17.076 1.00 84.75 112 ASN A CA 1
ATOM 897 C C . ASN A 1 112 ? -14.648 -0.073 17.657 1.00 84.75 112 ASN A C 1
ATOM 899 O O . ASN A 1 112 ? -15.232 -0.748 18.500 1.00 84.75 112 ASN A O 1
ATOM 903 N N . LEU A 1 113 ? -13.435 -0.416 17.218 1.00 87.56 113 LEU A N 1
ATOM 904 C CA . LEU A 1 113 ? -12.719 -1.592 17.709 1.00 87.56 113 LEU A CA 1
ATOM 905 C C . LEU A 1 113 ? -11.972 -1.284 19.008 1.00 87.56 113 LEU A C 1
ATOM 907 O O . LEU A 1 113 ? -11.456 -0.179 19.197 1.00 87.56 113 LEU A O 1
ATOM 911 N N . SER A 1 114 ? -11.836 -2.289 19.877 1.00 89.06 114 SER A N 1
ATOM 912 C CA . SER A 1 114 ? -10.981 -2.184 21.063 1.00 89.06 114 SER A CA 1
ATOM 913 C C . SER A 1 114 ? -9.497 -2.088 20.669 1.00 89.06 114 SER A C 1
ATOM 915 O O . SER A 1 114 ? -9.109 -2.616 19.622 1.00 89.06 114 SER A O 1
ATOM 917 N N . PRO A 1 115 ? -8.624 -1.479 21.499 1.00 87.75 115 PRO A N 1
ATOM 918 C CA . PRO A 1 115 ? -7.213 -1.270 21.156 1.00 87.75 115 PRO A CA 1
ATOM 919 C C . PRO A 1 115 ? -6.462 -2.534 20.713 1.00 87.75 115 PRO A C 1
ATOM 921 O O . PRO A 1 115 ? -5.589 -2.461 19.850 1.00 87.75 115 PRO A O 1
ATOM 924 N N . MET A 1 116 ? -6.809 -3.692 21.280 1.00 91.44 116 MET A N 1
ATOM 925 C CA . MET A 1 116 ? -6.238 -4.985 20.898 1.00 91.44 116 MET A CA 1
ATOM 926 C C . MET A 1 116 ? -6.598 -5.357 19.451 1.00 91.44 116 MET A C 1
ATOM 928 O O . MET A 1 116 ? -5.716 -5.705 18.666 1.00 91.44 116 MET A O 1
ATOM 932 N N . TRP A 1 117 ? -7.874 -5.231 19.076 1.00 92.25 117 TRP A N 1
ATOM 933 C CA . TRP A 1 117 ? -8.346 -5.533 17.724 1.00 92.25 117 TRP A CA 1
ATOM 934 C C . TRP A 1 117 ? -7.821 -4.542 16.684 1.00 92.25 117 TRP A C 1
ATOM 936 O O . TRP A 1 117 ? -7.470 -4.967 15.585 1.00 92.25 117 TRP A O 1
ATOM 946 N N . ARG A 1 118 ? -7.653 -3.260 17.044 1.00 90.50 118 ARG A N 1
ATOM 947 C CA . ARG A 1 118 ? -7.009 -2.264 16.164 1.00 90.50 118 ARG A CA 1
ATOM 948 C C . ARG A 1 118 ? -5.592 -2.687 15.776 1.00 90.50 118 ARG A C 1
ATOM 950 O O . ARG A 1 118 ? -5.257 -2.720 14.597 1.00 90.50 118 ARG A O 1
ATOM 957 N N . ARG A 1 119 ? -4.770 -3.057 16.769 1.00 89.94 119 ARG A N 1
ATOM 958 C CA . ARG A 1 119 ? -3.388 -3.513 16.533 1.00 89.94 119 ARG A CA 1
ATOM 959 C C . ARG A 1 119 ? -3.348 -4.789 15.703 1.00 89.94 119 ARG A C 1
ATOM 961 O O . ARG A 1 119 ? -2.510 -4.903 14.814 1.00 89.94 119 ARG A O 1
ATOM 968 N N . ARG A 1 120 ? -4.255 -5.732 15.975 1.00 92.69 120 ARG A N 1
ATOM 969 C CA . ARG A 1 120 ? -4.339 -6.985 15.218 1.00 92.69 120 ARG A CA 1
ATOM 970 C C . ARG A 1 120 ? -4.669 -6.731 13.748 1.00 92.69 120 ARG A C 1
ATOM 972 O O . ARG A 1 120 ? -3.986 -7.284 12.896 1.00 92.69 120 ARG A O 1
ATOM 979 N N . LEU A 1 121 ? -5.644 -5.866 13.456 1.00 92.00 121 LEU A N 1
ATOM 980 C CA . LEU A 1 121 ? -5.988 -5.510 12.078 1.00 92.00 121 LEU A CA 1
ATOM 981 C C . LEU A 1 121 ? -4.815 -4.834 11.356 1.00 92.00 121 LEU A C 1
ATOM 983 O O . LEU A 1 121 ? -4.475 -5.233 10.248 1.00 92.00 121 LEU A O 1
ATOM 987 N N . VAL A 1 122 ? -4.146 -3.870 11.995 1.00 91.38 122 VAL A N 1
ATOM 988 C CA . VAL A 1 122 ? -2.972 -3.207 11.399 1.00 91.38 122 VAL A CA 1
ATOM 989 C C . VAL A 1 122 ? -1.840 -4.192 11.117 1.00 91.38 122 VAL A C 1
ATOM 991 O O . VAL A 1 122 ? -1.239 -4.128 10.049 1.00 91.38 122 VAL A O 1
ATOM 994 N N . ASN A 1 123 ? -1.561 -5.123 12.032 1.00 92.88 123 ASN A N 1
ATOM 995 C CA . ASN A 1 123 ? -0.545 -6.147 11.795 1.00 92.88 123 ASN A CA 1
ATOM 996 C C . ASN A 1 123 ? -0.902 -7.031 10.597 1.00 92.88 123 ASN A C 1
ATOM 998 O O . ASN A 1 123 ? -0.043 -7.228 9.747 1.00 92.88 123 ASN A O 1
ATOM 1002 N N . LEU A 1 124 ? -2.159 -7.471 10.484 1.00 94.75 124 LEU A N 1
ATOM 1003 C CA . LEU A 1 124 ? -2.621 -8.270 9.344 1.00 94.75 124 LEU A CA 1
ATOM 1004 C C . LEU A 1 124 ? -2.490 -7.514 8.014 1.00 94.75 124 LEU A C 1
ATOM 1006 O O . LEU A 1 124 ? -2.009 -8.075 7.035 1.00 94.75 124 LEU A O 1
ATOM 1010 N N . ILE A 1 125 ? -2.868 -6.233 7.980 1.00 95.25 125 ILE A N 1
ATOM 1011 C CA . ILE A 1 125 ? -2.715 -5.381 6.789 1.00 95.25 125 ILE A CA 1
ATOM 1012 C C . ILE A 1 125 ? -1.237 -5.281 6.385 1.00 95.25 125 ILE A C 1
ATOM 1014 O O . ILE A 1 125 ? -0.890 -5.475 5.221 1.00 95.25 125 ILE A O 1
ATOM 1018 N N . VAL A 1 126 ? -0.354 -5.000 7.348 1.00 94.69 126 VAL A N 1
ATOM 1019 C CA . VAL A 1 126 ? 1.090 -4.861 7.106 1.00 94.69 126 VAL A CA 1
ATOM 1020 C C . VAL A 1 126 ? 1.714 -6.180 6.643 1.00 94.69 126 VAL A C 1
ATOM 1022 O O . VAL A 1 126 ? 2.512 -6.177 5.708 1.00 94.69 126 VAL A O 1
ATOM 1025 N N . GLU A 1 127 ? 1.347 -7.300 7.267 1.00 95.19 127 GLU A N 1
ATOM 1026 C CA . GLU A 1 127 ? 1.812 -8.638 6.888 1.00 95.19 127 GLU A CA 1
ATOM 1027 C C . GLU A 1 127 ? 1.368 -9.009 5.472 1.00 95.19 127 GLU A C 1
ATOM 1029 O O . GLU A 1 127 ? 2.190 -9.468 4.683 1.00 95.19 127 GLU A O 1
ATOM 1034 N N . ASN A 1 128 ? 0.114 -8.734 5.106 1.00 95.56 128 ASN A N 1
ATOM 1035 C CA . ASN A 1 128 ? -0.370 -8.968 3.746 1.00 95.56 128 ASN A CA 1
ATOM 1036 C C . ASN A 1 128 ? 0.421 -8.157 2.716 1.00 95.56 128 ASN A C 1
ATOM 1038 O O . ASN A 1 128 ? 0.906 -8.722 1.739 1.00 95.56 128 ASN A O 1
ATOM 1042 N N . ILE A 1 129 ? 0.623 -6.857 2.956 1.00 95.62 129 ILE A N 1
ATOM 1043 C CA . ILE A 1 129 ? 1.412 -5.999 2.058 1.00 95.62 129 ILE A CA 1
ATOM 1044 C C . ILE A 1 129 ? 2.850 -6.521 1.917 1.00 95.62 129 ILE A C 1
ATOM 1046 O O . ILE A 1 129 ? 3.389 -6.535 0.811 1.00 95.62 129 ILE A O 1
ATOM 1050 N N . TYR A 1 130 ? 3.470 -6.976 3.011 1.00 94.88 130 TYR A N 1
ATOM 1051 C CA . TYR A 1 130 ? 4.802 -7.582 2.970 1.00 94.88 130 TYR A CA 1
ATOM 1052 C C . TYR A 1 130 ? 4.839 -8.868 2.138 1.00 94.88 130 TYR A C 1
ATOM 1054 O O . TYR A 1 130 ? 5.723 -9.024 1.291 1.00 94.88 130 TYR A O 1
ATOM 1062 N N . ASN A 1 131 ? 3.889 -9.776 2.371 1.00 93.75 131 ASN A N 1
ATOM 1063 C CA . ASN A 1 131 ? 3.804 -11.050 1.661 1.00 93.75 131 ASN A CA 1
ATOM 1064 C C . ASN A 1 131 ? 3.639 -10.818 0.158 1.00 93.75 131 ASN A C 1
ATOM 1066 O O . ASN A 1 131 ? 4.330 -11.444 -0.638 1.00 93.75 131 ASN A O 1
ATOM 1070 N N . ILE A 1 132 ? 2.802 -9.849 -0.223 1.00 94.50 132 ILE A N 1
ATOM 1071 C CA . ILE A 1 132 ? 2.654 -9.431 -1.617 1.00 94.50 132 ILE A CA 1
ATOM 1072 C C . ILE A 1 132 ? 3.978 -8.872 -2.142 1.00 94.50 132 ILE A C 1
ATOM 1074 O O . ILE A 1 132 ? 4.413 -9.282 -3.204 1.00 94.50 132 ILE A O 1
ATOM 1078 N N . ALA A 1 133 ? 4.655 -7.976 -1.418 1.00 94.00 133 ALA A N 1
ATOM 1079 C CA . ALA A 1 133 ? 5.892 -7.343 -1.889 1.00 94.00 133 ALA A CA 1
ATOM 1080 C C . ALA A 1 133 ? 7.069 -8.319 -2.075 1.00 94.00 133 ALA A C 1
ATOM 1082 O O . ALA A 1 133 ? 7.946 -8.086 -2.911 1.00 94.00 133 ALA A O 1
ATOM 1083 N N . THR A 1 134 ? 7.106 -9.393 -1.287 1.00 92.12 134 THR A N 1
ATOM 1084 C CA . THR A 1 134 ? 8.176 -10.406 -1.300 1.00 92.12 134 THR A CA 1
ATOM 1085 C C . THR A 1 134 ? 7.801 -11.691 -2.036 1.00 92.12 134 THR A C 1
ATOM 1087 O O . THR A 1 134 ? 8.655 -12.564 -2.193 1.00 92.12 134 THR A O 1
ATOM 1090 N N . GLY A 1 135 ? 6.562 -11.786 -2.525 1.00 89.19 135 GLY A N 1
ATOM 1091 C CA . GLY A 1 135 ? 6.045 -12.932 -3.263 1.00 89.19 135 GLY A CA 1
ATOM 1092 C C . GLY A 1 135 ? 6.856 -13.251 -4.519 1.00 89.19 135 GLY A C 1
ATOM 1093 O O . GLY A 1 135 ? 7.417 -12.366 -5.178 1.00 89.19 135 GLY A O 1
ATOM 1094 N N . SER A 1 136 ? 6.928 -14.538 -4.854 1.00 72.06 136 SER A N 1
ATOM 1095 C CA . SER A 1 136 ? 7.699 -15.050 -5.994 1.00 72.06 136 SER A CA 1
ATOM 1096 C C . SER A 1 136 ? 7.146 -14.611 -7.356 1.00 72.06 136 SER A C 1
ATOM 1098 O O . SER A 1 136 ? 7.895 -14.551 -8.327 1.00 72.06 136 SER A O 1
ATOM 1100 N N . ASP A 1 137 ? 5.869 -14.250 -7.426 1.00 78.88 137 ASP A N 1
ATOM 1101 C CA . ASP A 1 137 ? 5.142 -13.768 -8.606 1.00 78.88 137 ASP A CA 1
ATOM 1102 C C . ASP A 1 137 ? 5.299 -12.254 -8.862 1.00 78.88 137 ASP A C 1
ATOM 1104 O O . ASP A 1 137 ? 4.812 -11.718 -9.856 1.00 78.88 137 ASP A O 1
ATOM 1108 N N . THR A 1 138 ? 6.044 -11.536 -8.018 1.00 84.88 138 THR A N 1
ATOM 1109 C CA . THR A 1 138 ? 6.208 -10.076 -8.150 1.00 84.88 138 THR A CA 1
ATOM 1110 C C . THR A 1 138 ? 7.137 -9.622 -9.272 1.00 84.88 138 THR A C 1
ATOM 1112 O O . THR A 1 138 ? 7.195 -8.424 -9.559 1.00 84.88 138 THR A O 1
ATOM 1115 N N . TYR A 1 139 ? 7.887 -10.528 -9.909 1.00 87.62 139 TYR A N 1
ATOM 1116 C CA . TYR A 1 139 ? 8.844 -10.160 -10.960 1.00 87.62 139 TYR A CA 1
ATOM 1117 C C . TYR A 1 139 ? 8.168 -9.413 -12.116 1.00 87.62 139 TYR A C 1
ATOM 1119 O O . TYR A 1 139 ? 8.677 -8.385 -12.566 1.00 87.62 139 TYR A O 1
ATOM 1127 N N . GLU A 1 140 ? 7.000 -9.887 -12.555 1.00 89.75 140 GLU A N 1
ATOM 1128 C CA . GLU A 1 140 ? 6.254 -9.261 -13.649 1.00 89.75 140 GLU A CA 1
ATOM 1129 C C . GLU A 1 140 ? 5.852 -7.824 -13.310 1.00 89.75 140 GLU A C 1
ATOM 1131 O O . GLU A 1 140 ? 6.035 -6.921 -14.124 1.00 89.75 140 GLU A O 1
ATOM 1136 N N . TYR A 1 141 ? 5.388 -7.584 -12.082 1.00 91.38 141 TYR A N 1
ATOM 1137 C CA . TYR A 1 141 ? 5.018 -6.249 -11.616 1.00 91.38 141 TYR A CA 1
ATOM 1138 C C . TYR A 1 141 ? 6.219 -5.312 -11.534 1.00 91.38 141 TYR A C 1
ATOM 1140 O O . TYR A 1 141 ? 6.146 -4.180 -12.012 1.00 91.38 141 TYR A O 1
ATOM 1148 N N . ARG A 1 142 ? 7.353 -5.783 -11.000 1.00 91.38 142 ARG A N 1
ATOM 1149 C CA . ARG A 1 142 ? 8.595 -4.993 -10.988 1.00 91.38 142 ARG A CA 1
ATOM 1150 C C . ARG A 1 142 ? 8.993 -4.605 -12.404 1.00 91.38 142 ARG A C 1
ATOM 1152 O O . ARG A 1 142 ? 9.273 -3.436 -12.648 1.00 91.38 142 ARG A O 1
ATOM 1159 N N . LYS A 1 143 ? 8.981 -5.568 -13.332 1.00 90.88 143 LYS A N 1
ATOM 1160 C CA . LYS A 1 143 ? 9.316 -5.343 -14.740 1.00 90.88 143 LYS A CA 1
ATOM 1161 C C . LYS A 1 143 ? 8.402 -4.287 -15.369 1.00 90.88 143 LYS A C 1
ATOM 1163 O O . LYS A 1 143 ? 8.925 -3.307 -15.886 1.00 90.88 143 LYS A O 1
ATOM 1168 N N . ARG A 1 144 ? 7.076 -4.415 -15.228 1.00 93.00 144 ARG A N 1
ATOM 1169 C CA . ARG A 1 144 ? 6.102 -3.429 -15.738 1.00 93.00 144 ARG A CA 1
ATOM 1170 C C . ARG A 1 144 ? 6.340 -2.029 -15.170 1.00 93.00 144 ARG A C 1
ATOM 1172 O O . ARG A 1 144 ? 6.340 -1.051 -15.911 1.00 93.00 144 ARG A O 1
ATOM 1179 N N . ILE A 1 145 ? 6.580 -1.917 -13.861 1.00 92.06 145 ILE A N 1
ATOM 1180 C CA . ILE A 1 145 ? 6.881 -0.627 -13.224 1.00 92.06 145 ILE A CA 1
ATOM 1181 C C . ILE A 1 145 ? 8.178 -0.036 -13.795 1.00 92.06 145 ILE A C 1
ATOM 1183 O O . ILE A 1 145 ? 8.227 1.156 -14.097 1.00 92.06 145 ILE A O 1
ATOM 1187 N N . PHE A 1 146 ? 9.228 -0.845 -13.962 1.00 90.06 146 PHE A N 1
ATOM 1188 C CA . PHE A 1 146 ? 10.480 -0.386 -14.563 1.00 90.06 146 PHE A CA 1
ATOM 1189 C C . PHE A 1 146 ? 10.297 0.057 -16.017 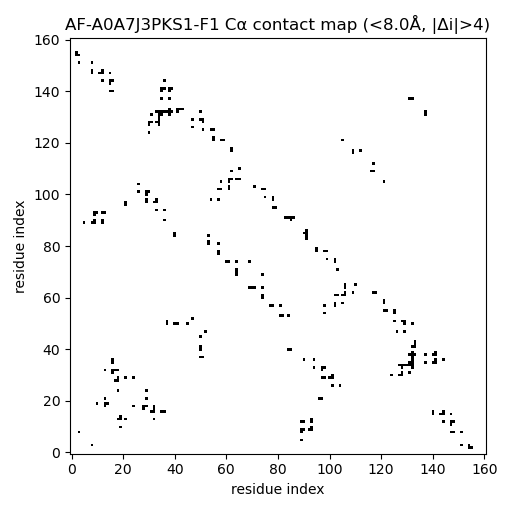1.00 90.06 146 PHE A C 1
ATOM 1191 O O . PHE A 1 146 ? 10.828 1.105 -16.375 1.00 90.06 146 PHE A O 1
ATOM 1198 N N . GLU A 1 147 ? 9.538 -0.681 -16.828 1.00 90.00 147 GLU A N 1
ATOM 1199 C CA . GLU A 1 147 ? 9.215 -0.321 -18.216 1.00 90.00 147 GLU A CA 1
ATOM 1200 C C . GLU A 1 147 ? 8.519 1.043 -18.281 1.00 90.00 147 GLU A C 1
ATOM 1202 O O . GLU A 1 147 ? 9.018 1.943 -18.954 1.00 90.00 147 GLU A O 1
ATOM 1207 N N . VAL A 1 148 ? 7.481 1.260 -17.464 1.00 89.62 148 VAL A N 1
ATOM 1208 C CA . VAL A 1 148 ? 6.800 2.563 -17.348 1.00 89.62 148 VAL A CA 1
ATOM 1209 C C . VAL A 1 148 ? 7.775 3.683 -16.976 1.00 89.62 148 VAL A C 1
ATOM 1211 O O . VAL A 1 148 ? 7.722 4.778 -17.538 1.00 89.62 148 VAL A O 1
ATOM 1214 N N . LEU A 1 149 ? 8.686 3.440 -16.029 1.00 86.50 149 LEU A N 1
ATOM 1215 C CA . LEU A 1 149 ? 9.673 4.444 -15.625 1.00 86.50 149 LEU A CA 1
ATOM 1216 C C . LEU A 1 149 ? 10.708 4.734 -16.721 1.00 86.50 149 LEU A C 1
ATOM 1218 O O . LEU A 1 149 ? 11.183 5.867 -16.797 1.00 86.50 149 LEU A O 1
ATOM 1222 N N . GLN A 1 150 ? 11.074 3.747 -17.543 1.00 84.81 150 GLN A N 1
ATOM 1223 C CA . GLN A 1 150 ? 11.995 3.927 -18.669 1.00 84.81 150 GLN A CA 1
ATOM 1224 C C . GLN A 1 150 ? 11.323 4.654 -19.830 1.00 84.81 150 GLN A C 1
ATOM 1226 O O . GLN A 1 150 ? 11.895 5.609 -20.344 1.00 84.81 150 GLN A O 1
ATOM 1231 N N . GLU A 1 151 ? 10.093 4.292 -20.191 1.00 80.31 151 GLU A N 1
ATOM 1232 C CA . GLU A 1 151 ? 9.291 5.025 -21.179 1.00 80.31 151 GLU A CA 1
ATOM 1233 C C . GLU A 1 151 ? 9.115 6.488 -20.758 1.00 80.31 151 GLU A C 1
ATOM 1235 O O . GLU A 1 151 ? 9.357 7.412 -21.535 1.00 80.31 151 GLU A O 1
ATOM 1240 N N . ALA A 1 152 ? 8.825 6.719 -19.476 1.00 69.94 152 ALA A N 1
ATOM 1241 C CA . ALA A 1 152 ? 8.715 8.054 -18.904 1.00 69.94 152 ALA A CA 1
ATOM 1242 C C . ALA A 1 152 ? 10.037 8.855 -18.884 1.00 69.94 152 ALA A C 1
ATOM 1244 O O . ALA A 1 152 ? 9.985 10.073 -18.668 1.00 69.94 152 ALA A O 1
ATOM 1245 N N . LYS A 1 153 ? 11.196 8.201 -19.065 1.00 65.62 153 LYS A N 1
ATOM 1246 C CA . LYS A 1 153 ? 12.527 8.818 -19.235 1.00 65.62 153 LYS A CA 1
ATOM 1247 C C . LYS A 1 153 ? 12.911 8.980 -20.714 1.00 65.62 153 LYS A C 1
ATOM 1249 O O . LYS A 1 153 ? 13.477 10.002 -21.080 1.00 65.62 153 LYS A O 1
ATOM 1254 N N . GLY A 1 154 ? 12.584 8.009 -21.569 1.00 51.66 154 GLY A N 1
ATOM 1255 C CA . GLY A 1 154 ? 12.964 7.951 -22.988 1.00 51.66 154 GLY A CA 1
ATOM 1256 C C . GLY A 1 154 ? 12.291 8.995 -23.887 1.00 51.66 154 GLY A C 1
ATOM 1257 O O . GLY A 1 154 ? 12.792 9.296 -24.968 1.00 51.66 154 GLY A O 1
ATOM 1258 N N . VAL A 1 155 ? 11.211 9.633 -23.426 1.00 49.97 155 VAL A N 1
ATOM 1259 C CA . VAL A 1 155 ? 10.636 10.811 -24.104 1.00 49.97 155 VAL A CA 1
ATOM 1260 C C . VAL A 1 155 ? 11.587 12.024 -24.060 1.00 49.97 155 VAL A C 1
ATOM 1262 O O . VAL A 1 155 ? 11.438 12.946 -24.858 1.00 49.97 155 VAL A O 1
ATOM 1265 N N . GLU A 1 156 ? 12.607 12.031 -23.193 1.00 45.62 156 GLU A N 1
ATOM 1266 C CA . GLU A 1 156 ? 13.600 13.114 -23.127 1.00 45.62 156 GLU A CA 1
ATOM 1267 C C . GLU A 1 156 ? 14.754 12.974 -24.141 1.00 45.62 156 GLU A C 1
ATOM 1269 O O . GLU A 1 156 ? 15.457 13.953 -24.376 1.00 45.62 156 GLU A O 1
ATOM 1274 N N . THR A 1 157 ? 14.951 11.814 -24.786 1.00 40.66 157 THR A N 1
ATOM 1275 C CA . THR A 1 157 ? 16.152 11.549 -25.613 1.00 40.66 157 THR A CA 1
ATOM 1276 C C . THR A 1 157 ? 15.924 11.511 -27.127 1.00 40.66 157 THR A C 1
ATOM 1278 O O . THR A 1 157 ? 16.883 11.352 -27.876 1.00 40.66 157 THR A O 1
ATOM 1281 N N . SER A 1 158 ? 14.704 11.731 -27.623 1.00 39.62 158 SER A N 1
ATOM 1282 C CA . SER A 1 158 ? 14.413 11.702 -29.075 1.00 39.62 158 SE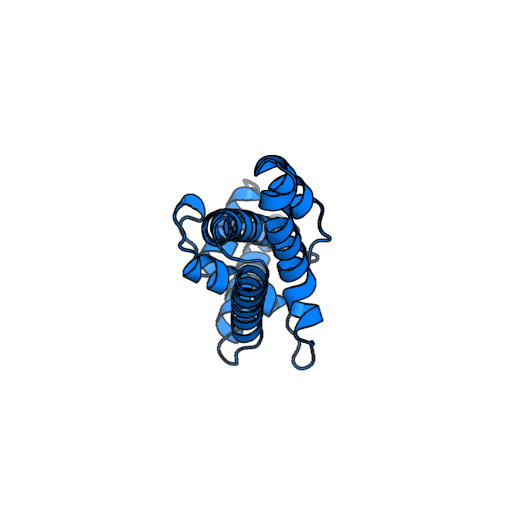R A CA 1
ATOM 1283 C C . SER A 1 158 ? 14.613 13.058 -29.779 1.00 39.62 158 SER A C 1
ATOM 1285 O O . SER A 1 158 ? 13.835 13.428 -30.653 1.00 39.62 158 SER A O 1
ATOM 1287 N N . GLY A 1 159 ? 15.632 13.826 -29.377 1.00 40.56 159 GLY A N 1
ATOM 1288 C CA . GLY A 1 159 ? 15.868 15.201 -29.845 1.00 40.56 159 GLY A CA 1
ATOM 1289 C C . GLY A 1 159 ? 17.329 15.553 -30.135 1.00 40.56 159 GLY A C 1
ATOM 1290 O O . GLY A 1 159 ? 17.704 16.710 -29.980 1.00 40.56 159 GLY A O 1
ATOM 1291 N N . ALA A 1 160 ? 18.155 14.578 -30.517 1.00 39.75 160 ALA A N 1
ATOM 1292 C CA . ALA A 1 160 ? 19.501 14.821 -31.035 1.00 39.75 160 ALA A CA 1
ATOM 1293 C C . ALA A 1 160 ? 19.734 13.938 -32.269 1.00 39.75 160 ALA A C 1
ATOM 1295 O O . ALA A 1 160 ? 20.266 12.834 -32.172 1.00 39.75 160 ALA A O 1
ATOM 1296 N N . GLY A 1 161 ? 19.255 14.428 -33.410 1.00 33.62 161 GLY A N 1
ATOM 1297 C CA . GLY A 1 161 ? 19.597 13.976 -34.754 1.00 33.62 161 GLY A CA 1
ATOM 1298 C C . GLY A 1 161 ? 19.872 15.201 -35.604 1.00 33.62 161 GLY A C 1
ATOM 1299 O O . GLY A 1 161 ? 19.093 16.170 -35.454 1.00 33.62 161 GLY A O 1
#

Mean predicted aligned error: 7.01 Å

Radius of gyration: 16.69 Å; Cα contacts (8 Å, |Δi|>4): 165; chains: 1; bounding box: 35×33×56 Å

Solvent-accessible surface area (backbone atoms only — not comparable to full-atom values): 9094 Å² total; per-residue (Å²): 135,84,80,82,48,68,67,57,53,23,50,52,45,33,43,45,43,74,39,86,49,74,94,74,55,48,74,65,54,37,40,49,30,49,5,41,57,39,27,67,70,46,50,102,79,60,50,70,60,75,68,34,47,66,58,48,54,43,44,52,51,31,69,46,26,80,77,61,81,51,52,74,64,61,53,42,53,54,51,71,70,47,81,64,91,50,91,48,68,50,59,32,51,41,49,47,59,42,50,47,48,49,32,55,56,47,34,66,70,35,65,87,46,55,75,69,55,38,54,50,53,52,50,51,53,46,50,51,24,41,51,47,18,66,37,90,76,36,59,63,38,35,50,44,42,50,50,52,55,46,56,74,51,54,76,76,66,85,80,83,130

Organism: Staphylothermus marinus (NCBI:txid2280)

Nearest PDB structures (foldseek):
  3br5-assembly2_E  TM=2.270E-01  e=1.929E+00  Staphylococcus aureus

Foldseek 3Di:
DDQDDLVNLLCQLCVLQVRNDLPPDDLVSLLSSLLLLLLLVDDLPDDLCLSCVLLLVLLVVLLCCLVPVDDLVVSLVVSLPRPQSDPDPSSSVNNSSSSSVNSVVLSVVCNPPDSVVSVVVSVVSSVSSNCSSNPPPSPSSSVSSVVSVVVSVVVVPPPDD

Sequence (161 aa):
MEKISIEEKVRMVLKAVDIEEPSKATIEEIMLGLGRLLSVKATPRASVHEVTKEVRRALELAILSPLSQRSDEELVLRVKYTYPPFESPVLNEAYRRLLEKLVKHTTEQIKNLSPMWRRRLVNLIVENIYNIATGSDTYEYRKRIFEVLQEAKGVETSGAG

pLDDT: mean 82.35, std 14.18, range [33.62, 95.62]